Protein AF-A0A2S5MER5-F1 (afdb_monomer)

Foldseek 3Di:
DDPPPPLPQLLLLLLLLLLQLLLPLQQPQKDFDPVSVVSLVVADDPSNVNSPVNSVVNNVVSVVLNCCCVDPDVVVSVVSSVVSNVQSCCQADCPHDPHHRRMYHHPCVVDPVNPDD

Mean predicted aligned error: 7.77 Å

Structure (mmCIF, N/CA/C/O backbone):
data_AF-A0A2S5MER5-F1
#
_entry.id   AF-A0A2S5MER5-F1
#
loop_
_atom_site.group_PDB
_atom_site.id
_atom_site.type_symbol
_atom_site.label_atom_id
_atom_site.label_alt_id
_atom_site.label_comp_id
_atom_site.label_asym_id
_atom_site.label_entity_id
_atom_site.label_seq_id
_atom_site.pdbx_PDB_ins_code
_atom_site.Cartn_x
_atom_site.Cartn_y
_atom_site.Cartn_z
_atom_site.occupancy
_atom_site.B_iso_or_equiv
_atom_site.auth_seq_id
_atom_site.auth_comp_id
_atom_site.auth_asym_id
_atom_site.auth_atom_id
_atom_site.pdbx_PDB_model_num
ATOM 1 N N . MET A 1 1 ? 4.728 -2.374 27.341 1.00 31.55 1 MET A N 1
ATOM 2 C CA . MET A 1 1 ? 3.898 -1.162 27.182 1.00 31.55 1 MET A CA 1
ATOM 3 C C . MET A 1 1 ? 3.522 -1.105 25.713 1.00 31.55 1 MET A C 1
ATOM 5 O O . MET A 1 1 ? 4.408 -0.936 24.890 1.00 31.55 1 MET A O 1
ATOM 9 N N . GLY A 1 2 ? 2.276 -1.454 25.382 1.00 36.50 2 GLY A N 1
ATOM 10 C CA . GLY A 1 2 ? 1.837 -1.610 23.994 1.00 36.50 2 GLY A CA 1
ATOM 11 C C . GLY A 1 2 ? 1.844 -0.266 23.279 1.00 36.50 2 GLY A C 1
ATOM 12 O O . GLY A 1 2 ? 1.291 0.703 23.795 1.00 36.50 2 GLY A O 1
ATOM 13 N N . HIS A 1 3 ? 2.489 -0.201 22.117 1.00 32.19 3 HIS A N 1
ATOM 14 C CA . HIS A 1 3 ? 2.380 0.953 21.238 1.00 32.19 3 HIS A CA 1
ATOM 15 C C . HIS A 1 3 ? 0.915 1.068 20.814 1.00 32.19 3 HIS A C 1
ATOM 17 O O . HIS A 1 3 ? 0.439 0.273 20.005 1.00 32.19 3 HIS A O 1
ATOM 23 N N . ALA A 1 4 ? 0.193 2.031 21.388 1.00 38.31 4 ALA A N 1
ATOM 24 C CA . ALA A 1 4 ? -1.039 2.516 20.796 1.00 38.31 4 ALA A CA 1
ATOM 25 C C . ALA A 1 4 ? -0.658 3.006 19.396 1.00 38.31 4 ALA A C 1
ATOM 27 O O . ALA A 1 4 ? -0.022 4.048 19.251 1.00 38.31 4 ALA A O 1
ATOM 28 N N . GLN A 1 5 ? -0.943 2.202 18.371 1.00 51.41 5 GLN A N 1
ATOM 29 C CA . GLN A 1 5 ? -0.926 2.686 17.001 1.00 51.41 5 GLN A CA 1
ATOM 30 C C . GLN A 1 5 ? -1.984 3.781 16.973 1.00 51.41 5 GLN A C 1
ATOM 32 O O . GLN A 1 5 ? -3.175 3.482 17.026 1.00 51.41 5 GLN A O 1
ATOM 37 N N . SER A 1 6 ? -1.547 5.040 17.011 1.00 56.19 6 SER A N 1
ATOM 38 C CA . SER A 1 6 ? -2.426 6.187 16.839 1.00 56.19 6 SER A CA 1
ATOM 39 C C . SER A 1 6 ? -3.258 5.921 15.593 1.00 56.19 6 SER A C 1
ATOM 41 O O . SER A 1 6 ? -2.699 5.753 14.507 1.00 56.19 6 SER A O 1
ATOM 43 N N . LEU A 1 7 ? -4.572 5.783 15.770 1.00 72.69 7 LEU A N 1
ATOM 44 C CA . LEU A 1 7 ? -5.489 5.565 14.663 1.00 72.69 7 LEU A CA 1
ATOM 45 C C . LEU A 1 7 ? -5.278 6.728 13.689 1.00 72.69 7 LEU A C 1
ATOM 47 O O . LEU A 1 7 ? -5.449 7.889 14.069 1.00 72.69 7 LEU A O 1
ATOM 51 N N . LEU A 1 8 ? -4.834 6.428 12.469 1.00 83.88 8 LEU A N 1
ATOM 52 C CA . LEU A 1 8 ? -4.694 7.452 11.443 1.00 83.88 8 LEU A CA 1
ATOM 53 C C . LEU A 1 8 ? -6.062 8.124 11.214 1.00 83.88 8 LEU A C 1
ATOM 55 O O . LEU A 1 8 ? -7.107 7.490 11.370 1.00 83.88 8 LEU A O 1
ATOM 59 N N . PRO A 1 9 ? -6.107 9.399 10.807 1.00 92.25 9 PRO A N 1
ATOM 60 C CA . PRO A 1 9 ? -7.337 9.962 10.271 1.00 92.25 9 PRO A CA 1
ATOM 61 C C . PRO A 1 9 ? -7.856 9.088 9.119 1.00 92.25 9 PRO A C 1
ATOM 63 O O . PRO A 1 9 ? -7.064 8.640 8.289 1.00 92.25 9 PRO A O 1
ATOM 66 N N . ALA A 1 10 ? -9.175 8.882 9.023 1.00 92.69 10 ALA A N 1
ATOM 67 C CA . ALA A 1 10 ? -9.787 7.980 8.035 1.00 92.69 10 ALA A CA 1
ATOM 68 C C . ALA A 1 10 ? -9.308 8.231 6.597 1.00 92.69 10 ALA A C 1
ATOM 70 O O . ALA A 1 10 ? -9.047 7.295 5.845 1.00 92.69 10 ALA A O 1
ATOM 71 N N . LYS A 1 11 ? -9.117 9.505 6.239 1.00 94.44 11 LYS A N 1
ATOM 72 C CA . LYS A 1 11 ? -8.549 9.915 4.953 1.00 94.44 11 LYS A CA 1
ATOM 73 C C . LYS A 1 11 ? -7.123 9.396 4.758 1.00 94.44 11 LYS A C 1
ATOM 75 O O . LYS A 1 11 ? -6.818 8.812 3.726 1.00 94.44 11 LYS A O 1
ATOM 80 N N . GLU A 1 12 ? -6.245 9.592 5.738 1.00 94.94 12 GLU A N 1
ATOM 81 C CA . GLU A 1 12 ? -4.855 9.142 5.641 1.00 94.94 12 GLU A CA 1
ATOM 82 C C . GLU A 1 12 ? -4.767 7.613 5.624 1.00 94.94 12 GLU A C 1
ATOM 84 O O . GLU A 1 12 ? -4.068 7.052 4.785 1.00 94.94 12 GLU A O 1
ATOM 89 N N . ALA A 1 13 ? -5.541 6.928 6.466 1.00 94.25 13 ALA A N 1
ATOM 90 C CA . ALA A 1 13 ? -5.643 5.473 6.441 1.00 94.25 13 ALA A CA 1
ATOM 91 C C . ALA A 1 13 ? -6.126 4.942 5.087 1.00 94.25 13 ALA A C 1
ATOM 93 O O . ALA A 1 13 ? -5.533 4.007 4.547 1.00 94.25 13 ALA A O 1
ATOM 94 N N . GLY A 1 14 ? -7.155 5.577 4.519 1.00 95.25 14 GLY A N 1
ATOM 95 C CA . GLY A 1 14 ? -7.646 5.280 3.179 1.00 95.25 14 GLY A CA 1
ATOM 96 C C . GLY A 1 14 ? -6.545 5.448 2.136 1.00 95.25 14 GLY A C 1
ATOM 97 O O . GLY A 1 14 ? -6.322 4.548 1.333 1.00 95.25 14 GLY A O 1
ATOM 98 N N . ALA A 1 15 ? -5.777 6.539 2.199 1.00 96.69 15 ALA A N 1
ATOM 99 C CA . ALA A 1 15 ? -4.655 6.765 1.293 1.00 96.69 15 AL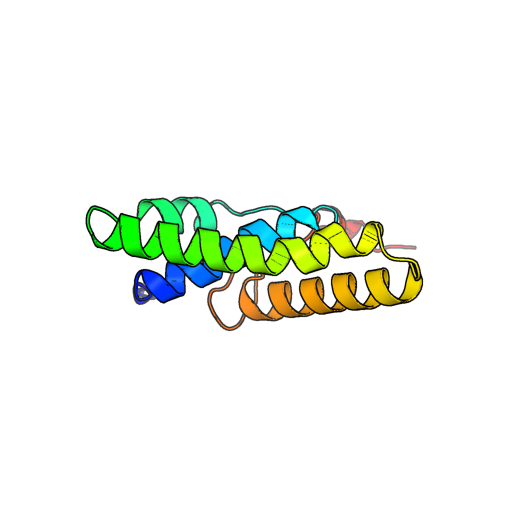A A CA 1
ATOM 100 C C . ALA A 1 15 ? -3.579 5.666 1.387 1.00 96.69 15 ALA A C 1
ATOM 102 O O . ALA A 1 15 ? -3.137 5.162 0.354 1.00 96.69 15 ALA A O 1
ATOM 103 N N . ARG A 1 16 ? -3.191 5.245 2.602 1.00 96.19 16 ARG A N 1
ATOM 104 C CA . ARG A 1 16 ? -2.203 4.164 2.802 1.00 96.19 16 ARG A CA 1
ATOM 105 C C . ARG A 1 16 ? -2.720 2.810 2.328 1.00 96.19 16 ARG A C 1
ATOM 107 O O . ARG A 1 16 ? -1.977 2.056 1.703 1.00 96.19 16 ARG A O 1
ATOM 114 N N . TYR A 1 17 ? -3.998 2.520 2.559 1.00 96.19 17 TYR A N 1
ATOM 115 C CA . TYR A 1 17 ? -4.634 1.307 2.049 1.00 96.19 17 TYR A CA 1
ATOM 116 C C . TYR A 1 17 ? -4.728 1.310 0.514 1.00 96.19 17 TYR A C 1
ATOM 118 O O . TYR A 1 17 ? -4.350 0.336 -0.131 1.00 96.19 17 TYR A O 1
ATOM 126 N N . GLY A 1 18 ? -5.142 2.427 -0.093 1.00 95.75 18 GLY A N 1
ATOM 127 C CA . GLY A 1 18 ? -5.179 2.596 -1.549 1.00 95.75 18 GLY A CA 1
ATOM 128 C C . GLY A 1 18 ? -3.798 2.490 -2.204 1.00 95.75 18 GLY A C 1
ATOM 129 O O . GLY A 1 18 ? -3.666 1.898 -3.274 1.00 95.75 18 GLY A O 1
ATOM 130 N N . GLN A 1 19 ? -2.754 3.000 -1.545 1.00 96.25 19 GLN A N 1
ATOM 131 C CA . GLN A 1 19 ? -1.360 2.821 -1.957 1.00 96.25 19 GLN A CA 1
ATOM 132 C C . GLN A 1 19 ? -0.950 1.344 -1.929 1.00 96.25 19 GLN A C 1
ATOM 134 O O . GLN A 1 19 ? -0.333 0.872 -2.881 1.00 96.25 19 GLN A O 1
ATOM 139 N N . ALA A 1 20 ? -1.323 0.605 -0.880 1.00 96.25 20 ALA A N 1
ATOM 140 C CA . ALA A 1 20 ? -1.045 -0.825 -0.775 1.00 96.25 20 ALA A CA 1
ATOM 141 C C . ALA A 1 20 ? -1.753 -1.626 -1.885 1.00 96.25 20 ALA A C 1
ATOM 143 O O . ALA A 1 20 ? -1.121 -2.457 -2.535 1.00 96.25 20 ALA A O 1
ATOM 144 N N . LEU A 1 21 ? -3.025 -1.314 -2.172 1.00 95.88 21 LEU A N 1
ATOM 145 C CA . LEU A 1 21 ? -3.771 -1.893 -3.297 1.00 95.88 21 LEU A CA 1
ATOM 146 C C . LEU A 1 21 ? -3.120 -1.586 -4.653 1.00 95.88 21 LEU A C 1
ATOM 148 O O . LEU A 1 21 ? -3.057 -2.447 -5.522 1.00 95.88 21 LEU A O 1
ATOM 152 N N . GLY A 1 22 ? -2.628 -0.363 -4.851 1.00 94.56 22 GLY A N 1
ATOM 153 C CA . GLY A 1 22 ? -1.928 0.004 -6.081 1.00 94.56 22 GLY A CA 1
ATOM 154 C C . GLY A 1 22 ? -0.600 -0.737 -6.232 1.00 94.56 22 GLY A C 1
ATOM 155 O O . GLY A 1 22 ? -0.265 -1.197 -7.323 1.00 94.56 22 GLY A O 1
ATOM 156 N N . ALA A 1 23 ? 0.139 -0.889 -5.133 1.00 94.44 23 ALA A N 1
ATOM 157 C CA . ALA A 1 23 ? 1.431 -1.557 -5.123 1.00 94.44 23 ALA A CA 1
ATOM 158 C C . ALA A 1 23 ? 1.322 -3.040 -5.498 1.00 94.44 23 ALA A C 1
ATOM 160 O O . ALA A 1 23 ? 2.098 -3.492 -6.336 1.00 94.44 23 ALA A O 1
ATOM 161 N N . ILE A 1 24 ? 0.333 -3.780 -4.981 1.00 94.31 24 ILE A N 1
ATOM 162 C CA . ILE A 1 24 ? 0.173 -5.209 -5.321 1.00 94.31 24 ILE A CA 1
ATOM 163 C C . ILE A 1 24 ? -0.115 -5.460 -6.809 1.00 94.31 24 ILE A C 1
ATOM 165 O O . ILE A 1 24 ? 0.152 -6.547 -7.313 1.00 94.31 24 ILE A O 1
ATOM 169 N N . GLU A 1 25 ? -0.612 -4.456 -7.536 1.00 91.50 25 GLU A N 1
ATOM 170 C CA . GLU A 1 25 ? -0.895 -4.565 -8.970 1.00 91.50 25 GLU A CA 1
ATOM 171 C C . GLU A 1 25 ? 0.354 -4.422 -9.852 1.00 91.50 25 GLU A C 1
ATOM 173 O O . GLU A 1 25 ? 0.334 -4.856 -11.004 1.00 91.50 25 GLU A O 1
ATOM 178 N N . ILE A 1 26 ? 1.427 -3.795 -9.352 1.00 88.81 26 ILE A N 1
ATOM 179 C CA . ILE A 1 26 ? 2.630 -3.505 -10.156 1.00 88.81 26 ILE A CA 1
ATOM 180 C C . ILE A 1 26 ? 3.925 -4.065 -9.557 1.00 88.81 26 ILE A C 1
ATOM 182 O O . ILE A 1 26 ? 4.883 -4.310 -10.289 1.00 88.81 26 ILE A O 1
ATOM 186 N N . CYS A 1 27 ? 3.963 -4.287 -8.244 1.00 91.19 27 CYS A N 1
ATOM 187 C CA . CYS A 1 27 ? 5.114 -4.813 -7.526 1.00 91.19 27 CYS A CA 1
ATOM 188 C C . CYS A 1 27 ? 5.007 -6.334 -7.482 1.00 91.19 27 CYS A C 1
ATOM 190 O O . CYS A 1 27 ? 4.319 -6.904 -6.631 1.00 91.19 27 CYS A O 1
ATOM 192 N N . ILE A 1 28 ? 5.664 -6.982 -8.446 1.00 88.44 28 ILE A N 1
ATOM 193 C CA . ILE A 1 28 ? 5.557 -8.422 -8.697 1.00 88.44 28 ILE A CA 1
ATOM 194 C C . ILE A 1 28 ? 5.780 -9.220 -7.406 1.00 88.44 28 ILE A C 1
ATOM 196 O O . ILE A 1 28 ? 6.806 -9.100 -6.742 1.00 88.44 28 ILE A O 1
ATOM 200 N N . GLY A 1 29 ? 4.793 -10.052 -7.068 1.00 88.50 29 GLY A N 1
ATOM 201 C CA . GLY A 1 29 ? 4.833 -10.974 -5.934 1.00 88.50 29 GLY A CA 1
ATOM 202 C C . GLY A 1 29 ? 4.620 -10.341 -4.554 1.00 88.50 29 GLY A C 1
ATOM 203 O O . GLY A 1 29 ? 4.579 -11.078 -3.569 1.00 88.50 29 GLY A O 1
ATOM 204 N N . SER A 1 30 ? 4.431 -9.021 -4.470 1.00 92.56 30 SER A N 1
ATOM 205 C CA . SER A 1 30 ? 4.004 -8.364 -3.232 1.00 92.56 30 SER A CA 1
ATOM 206 C C . SER A 1 30 ? 2.551 -8.697 -2.878 1.00 92.56 30 SER A C 1
ATOM 208 O O . SER A 1 30 ? 1.744 -9.037 -3.748 1.00 92.56 30 SER A O 1
ATOM 210 N N . LYS A 1 3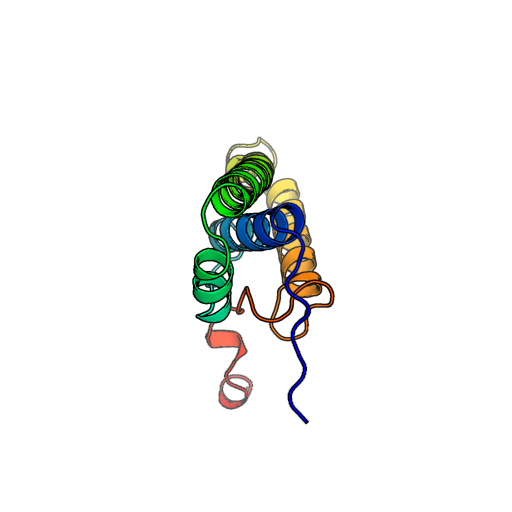1 ? 2.217 -8.636 -1.586 1.00 94.62 31 LYS A N 1
ATOM 211 C CA . LYS A 1 31 ? 0.874 -8.945 -1.072 1.00 94.62 31 LYS A CA 1
ATOM 212 C C . LYS A 1 31 ? 0.476 -7.977 0.036 1.00 94.62 31 LYS A C 1
ATOM 214 O O . LYS A 1 31 ? 1.334 -7.404 0.708 1.00 94.62 31 LYS A O 1
ATOM 219 N N . LEU A 1 32 ? -0.832 -7.828 0.234 1.00 95.00 32 LEU A N 1
ATOM 220 C CA . LEU A 1 32 ? -1.367 -7.210 1.443 1.00 95.00 32 LEU A CA 1
ATOM 221 C C . LEU A 1 32 ? -1.145 -8.133 2.640 1.00 95.00 32 LEU A C 1
ATOM 223 O O . LEU A 1 32 ? -1.249 -9.355 2.526 1.00 95.00 32 LEU A O 1
ATOM 227 N N . THR A 1 33 ? -0.869 -7.540 3.794 1.00 95.06 33 THR A N 1
ATOM 228 C CA . THR A 1 33 ? -0.777 -8.264 5.066 1.00 95.06 33 THR A CA 1
ATOM 229 C C . THR A 1 33 ? -2.132 -8.300 5.780 1.00 95.06 33 THR A C 1
ATOM 231 O O . THR A 1 33 ? -3.048 -7.543 5.453 1.00 95.06 33 THR A O 1
ATOM 234 N N . ALA A 1 34 ? -2.237 -9.099 6.847 1.00 93.50 34 ALA A N 1
ATOM 235 C CA . ALA A 1 34 ? -3.392 -9.059 7.750 1.00 93.50 34 ALA A CA 1
ATOM 236 C C . ALA A 1 34 ? -3.648 -7.650 8.324 1.00 93.50 34 ALA A C 1
ATOM 238 O O . ALA A 1 34 ? -4.796 -7.237 8.467 1.00 93.50 34 ALA A O 1
ATOM 239 N N . LYS A 1 35 ? -2.585 -6.867 8.554 1.00 92.12 35 LYS A N 1
ATOM 240 C CA . LYS A 1 35 ? -2.683 -5.491 9.054 1.00 92.12 35 LYS A CA 1
ATOM 241 C C . LYS A 1 35 ? -3.423 -4.564 8.082 1.00 92.12 35 LYS A C 1
ATOM 243 O O . LYS A 1 35 ? -4.088 -3.630 8.521 1.00 92.12 35 LYS A O 1
ATOM 248 N N . ALA A 1 36 ? -3.332 -4.802 6.773 1.00 92.50 36 ALA A N 1
ATOM 249 C CA . ALA A 1 36 ? -4.087 -4.025 5.789 1.00 92.50 36 ALA A CA 1
ATOM 250 C C . ALA A 1 36 ? -5.595 -4.306 5.859 1.00 92.50 36 ALA A C 1
ATOM 252 O O . ALA A 1 36 ? -6.396 -3.375 5.766 1.00 92.50 36 ALA A O 1
ATOM 253 N N . GLU A 1 37 ? -5.983 -5.559 6.089 1.00 89.38 37 GLU A N 1
ATOM 254 C CA . GLU A 1 37 ? -7.389 -5.942 6.272 1.00 89.38 37 GLU A CA 1
ATOM 255 C C . GLU A 1 37 ? -7.958 -5.422 7.601 1.00 89.38 37 GLU A C 1
ATOM 257 O O . GLU A 1 37 ? -9.083 -4.913 7.659 1.00 89.38 37 GLU A O 1
ATOM 262 N N . GLU A 1 38 ? -7.154 -5.463 8.665 1.00 90.94 38 GLU A N 1
ATOM 263 C CA . GLU A 1 38 ? -7.492 -4.858 9.957 1.00 90.94 38 GLU A CA 1
ATOM 264 C C . GLU A 1 38 ? -7.668 -3.338 9.838 1.00 90.94 38 GLU A C 1
ATOM 266 O O . GLU A 1 38 ? -8.642 -2.787 10.359 1.00 90.94 38 GLU A O 1
ATOM 271 N N . LEU A 1 39 ? -6.784 -2.655 9.096 1.00 90.19 39 LEU A N 1
ATOM 272 C CA . LEU A 1 39 ? -6.867 -1.209 8.875 1.00 90.19 39 LEU A CA 1
ATOM 273 C C . LEU A 1 39 ? -8.200 -0.819 8.228 1.00 90.19 39 LEU A C 1
ATOM 275 O O . LEU A 1 39 ? -8.846 0.122 8.683 1.00 90.19 39 LEU A O 1
ATOM 279 N N . LYS A 1 40 ? -8.635 -1.553 7.201 1.00 89.06 40 LYS A N 1
ATOM 280 C CA . LYS A 1 40 ? -9.935 -1.331 6.554 1.00 89.06 40 LYS A CA 1
ATOM 281 C C . LYS A 1 40 ? -11.100 -1.560 7.518 1.00 89.06 40 LYS A C 1
ATOM 283 O O . LYS A 1 40 ? -12.045 -0.778 7.528 1.00 89.06 40 LYS A O 1
ATOM 288 N N . SER A 1 41 ? -11.017 -2.602 8.342 1.00 89.31 41 SER A N 1
ATOM 289 C CA . SER A 1 41 ? -12.072 -2.977 9.295 1.00 89.31 41 SER A CA 1
ATOM 290 C C . SER A 1 41 ? -12.183 -2.025 10.495 1.00 89.31 41 SER A C 1
ATOM 292 O O . SER A 1 41 ? -13.157 -2.079 11.238 1.00 89.31 41 SER A O 1
ATOM 294 N N . THR A 1 42 ? -11.197 -1.143 10.682 1.00 89.44 42 THR A N 1
ATOM 295 C CA . THR A 1 42 ? -11.125 -0.195 11.803 1.00 89.44 42 THR A CA 1
ATOM 296 C C . THR A 1 42 ? -12.029 1.038 11.621 1.00 89.44 42 THR A C 1
ATOM 298 O O . THR A 1 42 ? -12.370 1.692 12.606 1.00 89.44 42 THR A O 1
ATOM 301 N N . TYR A 1 43 ? -12.445 1.374 10.393 1.00 87.81 43 TYR A N 1
ATOM 302 C CA . TYR A 1 43 ? -13.270 2.560 10.117 1.00 87.81 43 TYR A CA 1
ATOM 303 C C . TYR A 1 43 ? -14.721 2.167 9.808 1.00 87.81 43 TYR A C 1
ATOM 305 O O . TYR A 1 43 ? -14.969 1.406 8.876 1.00 87.81 43 TYR A O 1
ATOM 313 N N . SER A 1 44 ? -15.680 2.720 10.562 1.00 84.94 44 SER A N 1
ATOM 314 C CA . SER A 1 44 ? -17.129 2.541 10.368 1.00 84.94 44 SER A CA 1
ATOM 315 C C . SER A 1 44 ? -17.827 3.851 9.973 1.00 84.94 44 SER A C 1
ATOM 317 O O . SER A 1 44 ? -17.247 4.937 10.067 1.00 84.94 44 SER A O 1
ATOM 319 N N . ASP A 1 45 ? -19.076 3.753 9.513 1.00 85.31 45 ASP A N 1
ATOM 320 C CA . ASP A 1 45 ? -19.986 4.889 9.297 1.00 85.31 45 ASP A CA 1
ATOM 321 C C . ASP A 1 45 ? -19.388 5.997 8.399 1.00 85.31 45 ASP A C 1
ATOM 323 O O . ASP A 1 45 ? -18.833 5.714 7.336 1.00 85.31 45 ASP A O 1
ATOM 327 N N . SER A 1 46 ? -19.457 7.270 8.804 1.00 76.19 46 SER A N 1
ATOM 328 C CA . SER A 1 46 ? -18.909 8.401 8.035 1.00 76.19 46 SER A CA 1
ATOM 329 C C . SER A 1 46 ? -17.392 8.311 7.813 1.00 76.19 46 SER A C 1
ATOM 331 O O . SER A 1 46 ? -16.854 8.819 6.823 1.00 76.19 46 SER A O 1
ATOM 333 N N . ASN A 1 47 ? -16.680 7.644 8.723 1.00 88.31 47 ASN A N 1
ATOM 334 C CA . ASN A 1 47 ? -15.252 7.399 8.569 1.00 88.31 47 ASN A CA 1
ATOM 335 C C . ASN A 1 47 ? -14.986 6.298 7.534 1.00 88.31 47 ASN A C 1
ATOM 337 O O . ASN A 1 47 ? -13.999 6.396 6.809 1.00 88.31 47 ASN A O 1
ATOM 341 N N . ALA A 1 48 ? -15.870 5.301 7.405 1.00 90.31 48 ALA A N 1
ATOM 342 C CA . ALA A 1 48 ? -15.766 4.271 6.370 1.00 90.31 48 ALA A CA 1
ATOM 343 C C . ALA A 1 48 ? -15.924 4.859 4.961 1.00 90.31 48 ALA A C 1
ATOM 345 O O . ALA A 1 48 ? -15.181 4.483 4.052 1.00 90.31 48 ALA A O 1
ATOM 346 N N . GLU A 1 49 ? -16.843 5.811 4.776 1.00 93.75 49 GLU A N 1
ATOM 347 C CA . GLU A 1 49 ? -17.012 6.507 3.495 1.00 93.75 49 GLU A CA 1
ATOM 348 C C . GLU A 1 49 ? -15.766 7.328 3.138 1.00 93.75 49 GLU A C 1
ATOM 350 O O . GLU A 1 49 ? -15.247 7.224 2.024 1.00 93.75 49 GLU A O 1
ATOM 355 N N . THR A 1 50 ? -15.231 8.086 4.102 1.00 94.62 50 THR A N 1
ATOM 356 C CA . THR A 1 50 ? -14.006 8.882 3.913 1.00 94.62 50 THR A CA 1
ATOM 357 C C . THR A 1 50 ? -12.805 7.991 3.591 1.00 94.62 50 THR A C 1
ATOM 359 O O . THR A 1 50 ? -12.053 8.276 2.656 1.00 94.62 50 THR A O 1
ATOM 362 N N . PHE A 1 51 ? -12.645 6.891 4.332 1.00 95.50 51 PHE A N 1
ATOM 363 C CA . PHE A 1 51 ? -11.614 5.885 4.093 1.00 95.50 51 PHE A CA 1
ATOM 364 C C . PHE A 1 51 ? -11.725 5.307 2.681 1.00 95.50 51 PHE A C 1
ATOM 366 O O . PHE A 1 51 ? -10.759 5.326 1.921 1.00 95.50 51 PHE A O 1
ATOM 373 N N . THR A 1 52 ? -12.916 4.829 2.313 1.00 95.31 52 THR A N 1
ATOM 374 C CA . THR A 1 52 ? -13.161 4.162 1.028 1.00 95.31 52 THR A CA 1
ATOM 375 C C . THR A 1 52 ? -12.953 5.120 -0.138 1.00 95.31 52 THR A C 1
ATOM 377 O O . THR A 1 52 ? -12.342 4.749 -1.139 1.00 95.31 52 THR A O 1
ATOM 380 N N . THR A 1 53 ? -13.402 6.367 0.005 1.00 97.00 53 THR A N 1
ATOM 381 C CA . THR A 1 53 ? -13.237 7.409 -1.012 1.00 97.00 53 THR A CA 1
ATOM 382 C C . THR A 1 53 ? -11.766 7.729 -1.247 1.00 97.00 53 THR A C 1
ATOM 384 O O . THR A 1 53 ? -11.317 7.737 -2.395 1.00 97.00 53 THR A O 1
ATOM 387 N N . GLU A 1 54 ? -10.984 7.957 -0.186 1.00 97.06 54 GLU A N 1
ATOM 388 C CA . GLU A 1 54 ? -9.561 8.262 -0.362 1.00 97.06 54 GLU A CA 1
ATOM 389 C C . GLU A 1 54 ? -8.781 7.031 -0.852 1.00 97.06 54 GLU A C 1
ATOM 391 O O . GLU A 1 54 ? -7.923 7.170 -1.724 1.00 97.06 54 GLU A O 1
ATOM 396 N N . ALA A 1 55 ? -9.125 5.824 -0.389 1.00 96.75 55 ALA A N 1
ATOM 397 C CA . ALA A 1 55 ? -8.534 4.584 -0.889 1.00 96.75 55 ALA A CA 1
ATOM 398 C C . ALA A 1 55 ? -8.772 4.401 -2.391 1.00 96.75 55 ALA A C 1
ATOM 400 O O . ALA A 1 55 ? -7.824 4.143 -3.133 1.00 96.75 55 ALA A O 1
ATOM 401 N N . ALA A 1 56 ? -10.010 4.591 -2.856 1.00 96.31 56 ALA A N 1
ATOM 402 C CA . ALA A 1 56 ? -10.354 4.497 -4.270 1.00 96.31 56 ALA A CA 1
ATOM 403 C C . ALA A 1 56 ? -9.617 5.553 -5.103 1.00 96.31 56 ALA A C 1
ATOM 405 O O . ALA A 1 56 ? -9.069 5.237 -6.156 1.00 96.31 56 ALA A O 1
ATOM 406 N N . LYS A 1 57 ? -9.552 6.796 -4.617 1.00 96.44 57 LYS A N 1
ATOM 407 C CA . LYS A 1 57 ? -8.842 7.892 -5.284 1.00 96.44 57 LYS A CA 1
ATOM 408 C C . LYS A 1 57 ? -7.347 7.605 -5.433 1.00 96.44 57 LYS A C 1
ATOM 410 O O . LYS A 1 57 ? -6.802 7.777 -6.523 1.00 96.44 57 LYS A O 1
ATOM 415 N N . VAL A 1 58 ? -6.678 7.160 -4.366 1.00 95.69 58 VAL A N 1
ATOM 416 C CA . VAL A 1 58 ? -5.252 6.809 -4.435 1.00 95.69 58 VAL A CA 1
ATOM 417 C C . VAL A 1 58 ? -5.054 5.598 -5.337 1.00 95.69 58 VAL A C 1
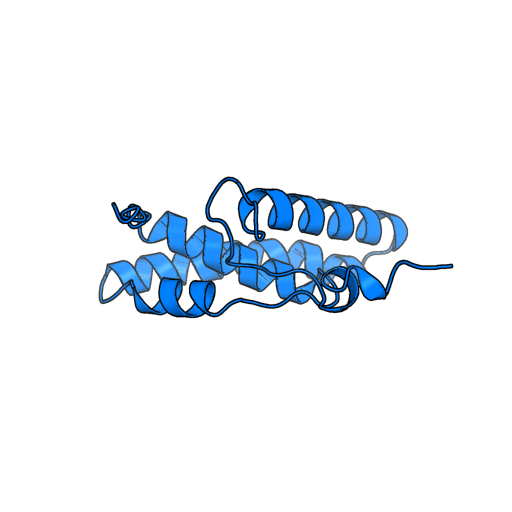ATOM 419 O O . VAL A 1 58 ? -4.225 5.661 -6.236 1.00 95.69 58 VAL A O 1
ATOM 422 N N . PHE A 1 59 ? -5.856 4.543 -5.194 1.00 95.00 59 PHE A N 1
ATOM 423 C CA . PHE A 1 59 ? -5.781 3.374 -6.073 1.00 95.00 59 PHE A CA 1
ATOM 424 C C . PHE A 1 59 ? -5.951 3.740 -7.560 1.00 95.00 59 PHE A C 1
ATOM 426 O O . PHE A 1 59 ? -5.204 3.268 -8.415 1.00 95.00 59 PHE A O 1
ATOM 433 N N . GLN A 1 60 ? -6.871 4.651 -7.887 1.00 92.31 60 GLN A N 1
ATOM 434 C CA . GLN A 1 60 ? -7.035 5.157 -9.252 1.00 92.31 60 GLN A CA 1
ATOM 435 C C . GLN A 1 60 ? -5.811 5.936 -9.750 1.00 9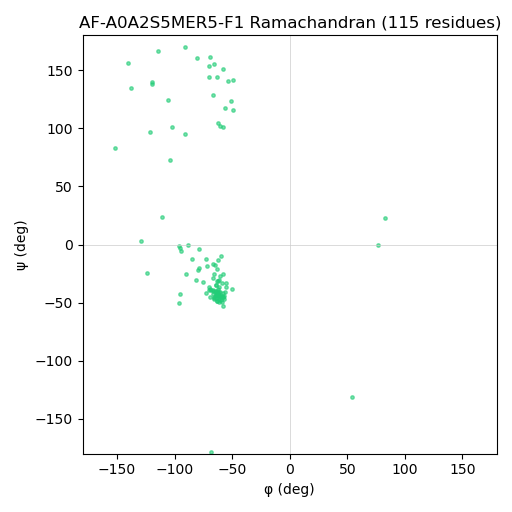2.31 60 GLN A C 1
ATOM 437 O O . GLN A 1 60 ? -5.460 5.812 -10.922 1.00 92.31 60 GLN A O 1
ATOM 442 N N . ALA A 1 61 ? -5.111 6.685 -8.893 1.00 90.06 61 ALA A N 1
ATOM 443 C CA . ALA A 1 61 ? -3.861 7.344 -9.279 1.00 90.06 61 ALA A CA 1
ATOM 444 C C . ALA A 1 61 ? -2.773 6.327 -9.684 1.00 90.06 61 ALA A C 1
ATOM 446 O O . ALA A 1 61 ? -1.988 6.582 -10.599 1.00 90.06 61 ALA A O 1
ATOM 447 N N . TRP A 1 62 ? -2.782 5.132 -9.084 1.00 89.25 62 TRP A N 1
ATOM 448 C CA . TRP A 1 62 ? -1.907 4.024 -9.478 1.00 89.25 62 TRP A CA 1
ATOM 449 C C . TRP A 1 62 ? -2.299 3.382 -10.816 1.00 89.25 62 TRP A C 1
ATOM 451 O O . TRP A 1 62 ? -1.456 2.759 -11.464 1.00 89.25 62 TRP A O 1
ATOM 461 N N . ALA A 1 63 ? -3.527 3.584 -11.308 1.00 82.62 63 ALA A N 1
ATOM 462 C CA . ALA A 1 63 ? -3.939 3.086 -12.621 1.00 82.62 63 ALA A CA 1
ATOM 463 C C . ALA A 1 63 ? -3.100 3.684 -13.764 1.00 82.62 63 ALA A C 1
ATOM 465 O O . ALA A 1 63 ? -2.865 3.009 -14.767 1.00 82.62 63 ALA A O 1
ATOM 466 N N . ALA A 1 64 ? -2.604 4.919 -13.619 1.00 75.50 64 ALA A N 1
ATOM 467 C CA . ALA A 1 64 ? -1.677 5.516 -14.582 1.00 75.50 64 ALA A CA 1
ATOM 468 C C . ALA A 1 64 ? -0.355 4.731 -14.659 1.00 75.50 64 ALA A C 1
ATOM 470 O O . ALA A 1 64 ? 0.149 4.474 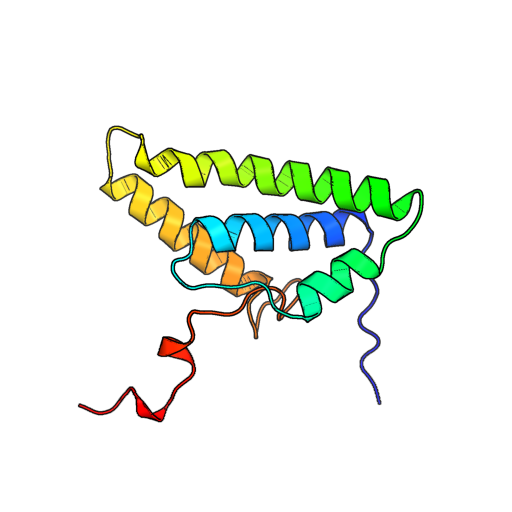-15.751 1.00 75.50 64 ALA A O 1
ATOM 471 N N . VAL A 1 65 ? 0.158 4.278 -13.511 1.00 78.31 65 VAL A N 1
ATOM 472 C CA . VAL A 1 65 ? 1.375 3.456 -13.427 1.00 78.31 65 VAL A CA 1
ATOM 473 C C . VAL A 1 65 ? 1.123 2.061 -14.003 1.00 78.31 65 VAL A C 1
ATOM 475 O O . VAL A 1 65 ? 1.889 1.597 -14.844 1.00 78.31 65 VAL A O 1
ATOM 478 N N . LYS A 1 66 ? -0.004 1.429 -13.650 1.00 75.31 66 LYS A N 1
ATOM 479 C CA . LYS A 1 66 ? -0.416 0.117 -14.184 1.00 75.31 66 LYS A CA 1
ATOM 480 C C . LYS A 1 66 ? -0.551 0.119 -15.709 1.00 75.31 66 LYS A C 1
ATOM 482 O O . LYS A 1 66 ? -0.135 -0.821 -16.384 1.00 75.31 66 LYS A O 1
ATOM 487 N N . ASN A 1 67 ? -1.129 1.182 -16.266 1.00 79.00 67 ASN A N 1
ATOM 488 C CA . ASN A 1 67 ? -1.317 1.317 -17.708 1.00 79.00 67 ASN A CA 1
ATOM 489 C C . ASN A 1 67 ? -0.043 1.737 -18.453 1.00 79.00 67 ASN A C 1
ATOM 491 O O . ASN A 1 67 ? -0.063 1.751 -19.684 1.00 79.00 67 ASN A O 1
ATOM 495 N N . CYS A 1 68 ? 1.066 2.016 -17.755 1.00 74.75 68 CYS A N 1
ATOM 496 C CA . CYS A 1 68 ? 2.331 2.346 -18.405 1.00 74.75 68 CYS A CA 1
ATOM 497 C C . CYS A 1 68 ? 2.794 1.209 -19.331 1.00 74.75 68 CYS A C 1
ATOM 499 O O . CYS A 1 68 ? 3.264 1.471 -20.428 1.00 74.75 68 CYS A O 1
ATOM 501 N N . ASN A 1 69 ? 2.511 -0.058 -19.011 1.00 63.75 69 ASN A N 1
ATOM 502 C CA . ASN A 1 69 ? 2.824 -1.191 -19.897 1.00 63.75 69 ASN A CA 1
ATOM 503 C C . ASN A 1 69 ? 2.153 -1.133 -21.291 1.00 63.75 69 ASN A C 1
ATOM 505 O O . ASN A 1 69 ? 2.488 -1.933 -22.159 1.00 63.75 69 ASN A O 1
ATOM 509 N N . ARG A 1 70 ? 1.212 -0.202 -21.525 1.00 63.34 70 ARG A N 1
ATOM 510 C CA . ARG A 1 70 ? 0.597 0.082 -22.837 1.00 63.34 70 ARG A CA 1
ATOM 511 C C . ARG A 1 70 ? 1.254 1.255 -23.585 1.00 63.34 70 ARG A C 1
ATOM 513 O O . ARG A 1 70 ? 0.805 1.604 -24.675 1.00 63.34 70 ARG A O 1
ATOM 520 N N . ALA A 1 71 ? 2.262 1.901 -23.001 1.00 59.72 71 ALA A N 1
ATOM 521 C CA . ALA A 1 71 ? 2.975 3.029 -23.588 1.00 59.72 71 ALA A CA 1
ATOM 522 C C . ALA A 1 71 ? 4.029 2.574 -24.612 1.00 59.72 71 ALA A C 1
ATOM 524 O O . ALA A 1 71 ? 4.480 1.432 -24.614 1.00 59.72 71 ALA A O 1
ATOM 525 N N . LYS A 1 72 ? 4.441 3.501 -25.487 1.00 59.28 72 LYS A N 1
ATOM 526 C CA . LYS A 1 72 ? 5.407 3.249 -26.572 1.00 59.28 72 LYS A CA 1
ATOM 527 C C . LYS A 1 72 ? 6.834 2.933 -26.098 1.00 59.28 72 LYS A C 1
ATOM 529 O O . LYS A 1 72 ? 7.609 2.430 -26.903 1.00 59.28 72 LYS A O 1
ATOM 534 N N . ASP A 1 73 ? 7.181 3.238 -24.845 1.00 71.31 73 ASP A N 1
ATOM 535 C CA . ASP A 1 73 ? 8.527 3.033 -24.293 1.00 71.31 73 ASP A CA 1
ATOM 536 C C . ASP A 1 73 ? 8.490 2.107 -23.056 1.00 71.31 73 ASP A C 1
ATOM 538 O O . ASP A 1 73 ? 8.222 2.565 -21.939 1.00 71.31 73 ASP A O 1
ATOM 542 N N . PRO A 1 74 ? 8.757 0.799 -23.230 1.00 74.38 74 PRO A N 1
ATOM 543 C CA . PRO A 1 74 ? 8.723 -0.171 -22.137 1.00 74.38 74 PRO A CA 1
ATOM 544 C C . PRO A 1 74 ? 9.815 0.063 -21.080 1.00 74.38 74 PRO A C 1
ATOM 546 O O . PRO A 1 74 ? 9.622 -0.295 -19.916 1.00 74.38 74 PRO A O 1
ATOM 549 N N . ASN A 1 75 ? 10.936 0.701 -21.437 1.00 81.88 75 ASN A N 1
ATOM 550 C CA . ASN A 1 75 ? 12.029 0.951 -20.496 1.00 81.88 75 ASN A CA 1
ATOM 551 C C . ASN A 1 75 ? 11.658 2.050 -19.496 1.00 81.88 75 ASN A C 1
ATOM 553 O O . ASN A 1 75 ? 11.905 1.906 -18.298 1.00 81.88 75 ASN A O 1
ATOM 557 N N . GLN A 1 76 ? 11.008 3.121 -19.960 1.00 82.88 76 GLN A N 1
ATOM 558 C CA . GLN A 1 76 ? 10.510 4.179 -19.072 1.00 82.88 76 GLN A CA 1
ATOM 559 C C . GLN A 1 76 ? 9.457 3.649 -18.098 1.00 82.88 76 GLN A C 1
ATOM 561 O O . GLN A 1 76 ? 9.467 3.996 -16.917 1.00 82.88 76 GLN A O 1
ATOM 566 N N . CYS A 1 77 ? 8.593 2.748 -18.560 1.00 84.00 77 CYS A N 1
ATOM 567 C CA . CYS A 1 77 ? 7.566 2.163 -17.708 1.00 84.00 77 CYS A CA 1
ATOM 568 C C . CYS A 1 77 ? 8.118 1.246 -16.634 1.00 84.00 77 CYS A C 1
ATOM 570 O O . CYS A 1 77 ? 7.683 1.340 -15.486 1.00 84.00 77 CYS A O 1
ATOM 572 N N . LYS A 1 78 ? 9.138 0.449 -16.964 1.00 84.50 78 LYS A N 1
ATOM 573 C CA . LYS A 1 78 ? 9.868 -0.314 -15.956 1.00 84.50 78 LYS A CA 1
ATOM 574 C C . LYS A 1 78 ? 10.456 0.600 -14.875 1.00 84.50 78 LYS A C 1
ATOM 576 O O . LYS A 1 78 ? 10.265 0.330 -13.696 1.00 84.50 78 LYS A O 1
ATOM 581 N N . ILE A 1 79 ? 11.102 1.705 -15.257 1.00 88.25 79 ILE A N 1
ATOM 582 C CA . ILE A 1 79 ? 11.695 2.653 -14.295 1.00 88.25 79 ILE A CA 1
ATOM 583 C C . ILE A 1 79 ? 10.627 3.267 -13.381 1.00 88.25 79 ILE A C 1
ATOM 585 O O . ILE A 1 79 ? 10.851 3.392 -12.178 1.00 88.25 79 ILE A O 1
ATOM 589 N N . ILE A 1 80 ? 9.481 3.671 -13.937 1.00 88.50 80 ILE A N 1
ATOM 590 C CA . ILE A 1 80 ? 8.376 4.245 -13.158 1.00 88.50 80 ILE A CA 1
ATOM 591 C C . ILE A 1 80 ? 7.830 3.204 -12.177 1.00 88.50 80 ILE A C 1
ATOM 593 O O . ILE A 1 80 ? 7.726 3.504 -10.992 1.00 88.50 80 ILE A O 1
ATOM 597 N N . MET A 1 81 ? 7.557 1.981 -12.639 1.00 89.06 81 MET A N 1
ATOM 598 C CA . MET A 1 81 ? 7.085 0.896 -11.777 1.00 89.06 81 MET A CA 1
ATOM 599 C C . MET A 1 81 ? 8.076 0.575 -10.655 1.00 89.06 81 MET A C 1
ATOM 601 O O . MET A 1 81 ? 7.674 0.545 -9.494 1.00 89.06 81 MET A O 1
ATOM 605 N N . ASP A 1 82 ? 9.361 0.399 -10.976 1.00 90.06 82 ASP A N 1
ATOM 606 C CA . ASP A 1 82 ? 10.400 0.075 -9.992 1.00 90.06 82 ASP A CA 1
ATOM 607 C C . ASP A 1 82 ? 10.488 1.183 -8.923 1.00 90.06 82 ASP A C 1
ATOM 609 O O . ASP A 1 82 ? 10.454 0.899 -7.725 1.00 90.06 82 ASP A O 1
ATOM 613 N N . LYS A 1 83 ? 10.487 2.462 -9.334 1.00 91.88 83 LYS A N 1
ATOM 614 C CA . LYS A 1 83 ? 10.479 3.609 -8.407 1.00 91.88 83 LYS A CA 1
ATOM 615 C C . LYS A 1 83 ? 9.216 3.666 -7.549 1.00 91.88 83 LYS A C 1
ATOM 617 O O . LYS A 1 83 ? 9.313 3.932 -6.351 1.00 91.88 83 LYS A O 1
ATOM 622 N N . SER A 1 84 ? 8.045 3.424 -8.138 1.00 92.88 84 SER A N 1
ATOM 623 C CA . SER A 1 84 ? 6.775 3.374 -7.409 1.00 92.88 84 SER A CA 1
ATOM 624 C C . SER A 1 84 ? 6.777 2.259 -6.363 1.00 92.88 84 SER A C 1
ATOM 626 O O . SER A 1 84 ? 6.345 2.487 -5.234 1.00 92.88 84 SER A O 1
ATOM 628 N N . CYS A 1 85 ? 7.328 1.090 -6.692 1.00 93.12 85 CYS A N 1
ATOM 629 C CA . CYS A 1 85 ? 7.483 -0.010 -5.748 1.00 93.12 85 CYS A CA 1
ATOM 630 C C . CYS A 1 85 ? 8.450 0.326 -4.616 1.00 93.12 85 CYS A C 1
ATOM 632 O O . CYS A 1 85 ? 8.101 0.139 -3.452 1.00 93.12 85 CYS A O 1
ATOM 634 N N . THR A 1 86 ? 9.627 0.882 -4.921 1.00 93.88 86 THR A N 1
ATOM 635 C CA . THR A 1 86 ? 10.576 1.327 -3.889 1.00 93.88 86 THR A CA 1
ATOM 636 C C . THR A 1 86 ? 9.937 2.342 -2.941 1.00 93.88 86 THR A C 1
ATOM 638 O O . THR A 1 86 ? 10.070 2.207 -1.727 1.00 93.88 86 THR A O 1
ATOM 641 N N . ALA A 1 87 ? 9.199 3.321 -3.473 1.00 94.50 87 ALA A N 1
ATOM 642 C CA . ALA A 1 87 ? 8.503 4.314 -2.658 1.00 94.50 87 ALA A CA 1
ATOM 643 C C . ALA A 1 87 ? 7.415 3.677 -1.776 1.00 94.50 87 ALA A C 1
ATOM 645 O O . ALA A 1 87 ? 7.341 3.972 -0.585 1.00 94.50 87 ALA A O 1
ATOM 646 N N . ALA A 1 88 ? 6.612 2.754 -2.318 1.00 94.94 88 ALA A N 1
ATOM 647 C CA . ALA A 1 88 ? 5.615 2.035 -1.528 1.00 94.94 88 ALA A CA 1
ATOM 648 C C . ALA A 1 88 ? 6.254 1.218 -0.398 1.00 94.94 88 ALA A C 1
ATOM 650 O O . ALA A 1 88 ? 5.825 1.327 0.748 1.00 94.94 88 ALA A O 1
ATOM 651 N N . P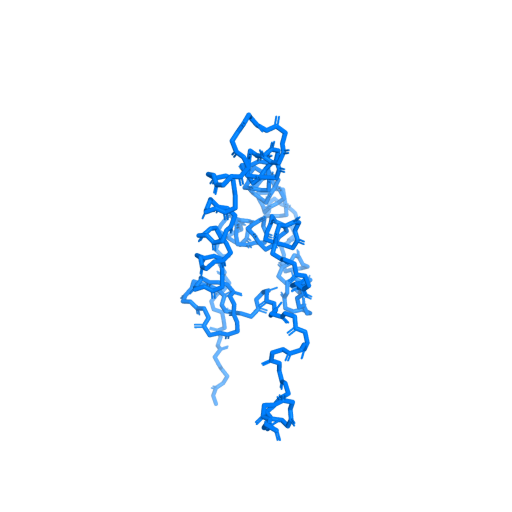HE A 1 89 ? 7.317 0.457 -0.664 1.00 95.19 89 PHE A N 1
ATOM 652 C CA . PHE A 1 89 ? 7.996 -0.296 0.394 1.00 95.19 89 PHE A CA 1
ATOM 653 C C . PHE A 1 89 ? 8.645 0.605 1.452 1.00 95.19 89 PHE A C 1
ATOM 655 O O . PHE A 1 89 ? 8.605 0.263 2.634 1.00 95.19 89 PHE A O 1
ATOM 66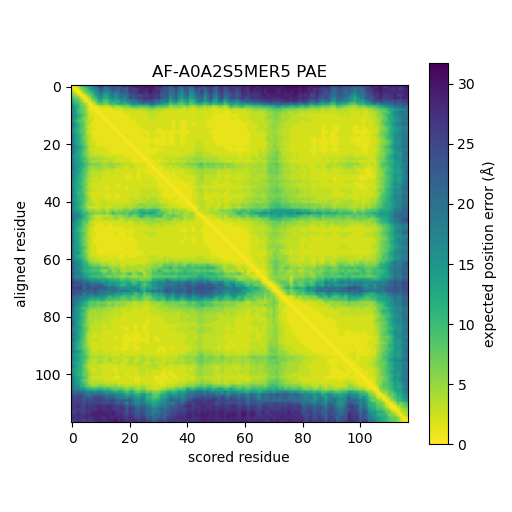2 N N . ALA A 1 90 ? 9.173 1.769 1.067 1.00 95.19 90 ALA A N 1
ATOM 663 C CA . ALA A 1 90 ? 9.733 2.736 2.010 1.00 95.19 90 ALA A CA 1
ATOM 664 C C . ALA A 1 90 ? 8.676 3.356 2.945 1.00 95.19 90 ALA A C 1
ATOM 666 O O . ALA A 1 90 ? 8.993 3.718 4.077 1.00 95.19 90 ALA A O 1
ATOM 667 N N . GLU A 1 91 ? 7.421 3.471 2.506 1.00 95.00 91 GLU A N 1
ATOM 668 C CA . GLU A 1 91 ? 6.350 4.089 3.298 1.00 95.00 91 GLU A CA 1
ATOM 669 C C . GLU A 1 91 ? 5.505 3.075 4.078 1.00 95.00 91 GLU A C 1
ATOM 671 O O . GLU A 1 91 ? 5.177 3.310 5.244 1.00 95.00 91 GLU A O 1
ATOM 676 N N . ILE A 1 92 ? 5.146 1.958 3.443 1.00 95.69 92 ILE A N 1
ATOM 677 C CA . ILE A 1 92 ? 4.141 1.003 3.940 1.00 95.69 92 ILE A CA 1
ATOM 678 C C . ILE A 1 92 ? 4.624 -0.456 3.959 1.00 95.69 92 ILE A C 1
ATOM 680 O O . ILE A 1 92 ? 3.866 -1.360 4.325 1.00 95.69 92 ILE A O 1
ATOM 684 N N . GLY A 1 93 ? 5.887 -0.695 3.591 1.00 94.00 93 GLY A N 1
ATOM 685 C CA . GLY A 1 93 ? 6.547 -1.993 3.733 1.00 94.00 93 GLY A CA 1
ATOM 686 C C . GLY A 1 93 ? 6.801 -2.375 5.199 1.00 94.00 93 GLY A C 1
ATOM 687 O O . GLY A 1 93 ? 6.463 -1.609 6.106 1.00 94.00 93 GLY A O 1
ATOM 688 N N . PRO A 1 94 ? 7.426 -3.536 5.473 1.00 93.56 94 PRO A N 1
ATOM 689 C CA . PRO A 1 94 ? 7.620 -4.042 6.838 1.00 93.56 94 PRO A CA 1
ATOM 690 C C . PRO A 1 94 ? 8.330 -3.055 7.775 1.00 93.56 94 PRO A C 1
ATOM 692 O O . PRO A 1 94 ? 7.979 -2.946 8.946 1.00 93.56 94 PRO A O 1
ATOM 695 N N . THR A 1 95 ? 9.290 -2.302 7.238 1.00 92.06 95 THR A N 1
ATOM 696 C CA . THR A 1 95 ? 10.059 -1.267 7.945 1.00 92.06 95 THR A CA 1
ATOM 697 C C . THR A 1 95 ? 9.714 0.143 7.453 1.00 92.06 95 THR A C 1
ATOM 699 O O . THR A 1 95 ? 10.549 1.042 7.524 1.00 92.06 95 THR A O 1
ATOM 702 N N . GLY A 1 96 ? 8.519 0.321 6.882 1.00 90.88 96 GLY A N 1
ATOM 703 C CA . GLY A 1 96 ? 8.080 1.582 6.295 1.00 90.88 96 GLY A CA 1
ATOM 704 C C . GLY A 1 96 ? 7.906 2.705 7.321 1.00 90.88 96 GLY A C 1
ATOM 705 O O . GLY A 1 96 ? 7.686 2.462 8.508 1.00 90.88 96 GLY A O 1
ATOM 706 N N . THR A 1 97 ? 8.001 3.952 6.868 1.00 91.12 97 THR A N 1
ATOM 707 C CA . THR A 1 97 ? 8.000 5.129 7.754 1.00 91.12 97 THR A CA 1
ATOM 708 C C . THR A 1 97 ? 6.617 5.710 8.040 1.00 91.12 97 THR A C 1
ATOM 710 O O . THR A 1 97 ? 6.439 6.346 9.075 1.00 91.12 97 THR A O 1
ATOM 713 N N . ALA A 1 98 ? 5.640 5.512 7.151 1.00 89.88 98 ALA A N 1
ATOM 714 C CA . ALA A 1 98 ? 4.336 6.167 7.241 1.00 89.88 98 ALA A CA 1
ATOM 715 C C . ALA A 1 98 ? 3.284 5.282 7.919 1.00 89.88 98 ALA A C 1
ATOM 717 O O . ALA A 1 98 ? 2.602 5.713 8.844 1.00 89.88 98 ALA A O 1
ATOM 718 N N . TYR A 1 99 ? 3.151 4.033 7.470 1.00 91.62 99 TYR A N 1
ATOM 719 C CA . TYR A 1 99 ? 2.297 3.052 8.134 1.00 91.62 99 TYR A CA 1
ATOM 720 C C . TYR A 1 99 ? 2.839 1.641 7.875 1.00 91.62 99 TYR A C 1
ATOM 722 O O . TYR A 1 99 ? 2.405 0.970 6.937 1.00 91.62 99 TYR A O 1
ATOM 730 N N . PRO A 1 100 ? 3.840 1.201 8.660 1.00 93.38 100 PRO A N 1
ATOM 731 C CA . PRO A 1 100 ? 4.596 -0.007 8.362 1.00 93.38 100 PRO A CA 1
ATOM 732 C C . PRO A 1 100 ? 3.729 -1.261 8.378 1.00 93.38 100 PRO A C 1
ATOM 734 O O . PRO A 1 100 ? 2.846 -1.421 9.228 1.00 93.38 100 PRO A O 1
ATOM 737 N N . GLY A 1 101 ? 4.059 -2.184 7.481 1.00 93.81 101 GLY A N 1
ATOM 738 C CA . GLY A 1 101 ? 3.535 -3.540 7.454 1.00 93.81 101 GLY A CA 1
ATOM 739 C C . GLY A 1 101 ? 2.179 -3.687 6.778 1.00 93.81 101 GLY A C 1
ATOM 740 O O . GLY A 1 101 ? 1.503 -4.658 7.087 1.00 93.81 101 GLY A O 1
ATOM 741 N N . LEU A 1 102 ? 1.761 -2.775 5.892 1.00 94.81 102 LEU A N 1
ATOM 742 C CA . LEU A 1 102 ? 0.581 -2.991 5.032 1.00 94.81 102 LEU A CA 1
ATOM 743 C C . LEU A 1 102 ? 0.902 -3.835 3.806 1.00 94.81 102 LEU A C 1
ATOM 745 O O . LEU A 1 102 ? 0.042 -4.554 3.301 1.00 94.81 102 LEU A O 1
ATOM 749 N N . LEU A 1 103 ? 2.137 -3.718 3.333 1.00 95.31 103 LEU A N 1
ATOM 750 C CA . LEU A 1 103 ? 2.641 -4.396 2.156 1.00 95.31 103 LEU A CA 1
ATOM 751 C C . LEU A 1 103 ? 3.810 -5.283 2.561 1.00 95.31 103 LEU A C 1
ATOM 753 O O . LEU A 1 103 ? 4.685 -4.874 3.327 1.00 95.31 103 LEU A O 1
ATOM 757 N N . GLU A 1 104 ? 3.848 -6.488 2.016 1.00 93.62 104 GLU A N 1
ATOM 758 C CA . GLU A 1 104 ? 4.950 -7.415 2.220 1.00 93.62 104 GLU A CA 1
ATOM 759 C C . GLU A 1 104 ? 5.619 -7.779 0.884 1.00 93.62 104 GLU A C 1
ATOM 761 O O . GLU A 1 104 ? 4.924 -7.933 -0.128 1.00 93.62 104 GLU A O 1
ATOM 766 N N . PRO A 1 105 ? 6.965 -7.881 0.846 1.00 87.12 105 PRO A N 1
ATOM 767 C CA . PRO A 1 105 ? 7.688 -8.244 -0.367 1.00 87.12 105 PRO A CA 1
ATOM 768 C C . PRO A 1 105 ? 7.422 -9.710 -0.734 1.00 87.12 105 PRO A C 1
ATOM 770 O O . PRO A 1 105 ? 6.988 -10.492 0.129 1.00 87.12 105 PRO A O 1
ATOM 773 N N . PRO A 1 106 ? 7.680 -10.107 -1.992 1.00 79.38 106 PRO A N 1
ATOM 774 C CA . PRO A 1 106 ? 7.584 -11.501 -2.407 1.00 79.38 106 PRO A CA 1
ATOM 775 C C . PRO A 1 106 ? 8.326 -12.440 -1.453 1.00 79.38 106 PRO A C 1
ATOM 777 O O . PRO A 1 106 ? 9.393 -12.128 -0.928 1.00 79.38 106 PRO A O 1
ATOM 780 N N . GLN A 1 107 ? 7.738 -13.614 -1.214 1.00 64.50 107 GLN A N 1
ATOM 781 C CA . GLN A 1 107 ? 8.231 -14.586 -0.228 1.00 64.50 107 GLN A CA 1
ATOM 782 C C . GLN A 1 107 ? 9.675 -15.039 -0.499 1.00 64.50 107 GLN A C 1
ATOM 784 O O . GLN A 1 107 ? 10.390 -15.363 0.443 1.00 64.50 107 GLN A O 1
ATOM 789 N N . ASN A 1 108 ? 10.126 -14.973 -1.753 1.00 52.88 108 ASN A N 1
ATOM 790 C CA . ASN A 1 108 ? 11.484 -15.333 -2.160 1.00 52.88 108 ASN A CA 1
ATOM 791 C C . ASN A 1 108 ? 12.566 -14.409 -1.556 1.00 52.88 108 ASN A C 1
ATOM 793 O O . ASN A 1 108 ? 13.727 -14.794 -1.510 1.00 52.88 108 ASN A O 1
ATOM 797 N N . GLU A 1 109 ? 12.201 -13.220 -1.061 1.00 52.66 109 GLU A N 1
ATOM 798 C CA . GLU A 1 109 ? 13.106 -12.288 -0.365 1.00 52.66 109 GLU A CA 1
ATOM 799 C C . GLU A 1 109 ? 13.057 -12.424 1.168 1.00 52.66 109 GLU A C 1
ATOM 801 O O . GLU A 1 109 ? 13.808 -11.751 1.872 1.00 52.66 109 GLU A O 1
ATOM 806 N N . ARG A 1 110 ? 12.188 -13.290 1.713 1.00 52.97 110 ARG A N 1
ATOM 807 C CA . ARG A 1 110 ? 12.059 -13.516 3.166 1.00 52.97 110 ARG A CA 1
ATOM 808 C C . ARG A 1 110 ? 12.873 -14.690 3.696 1.00 52.97 110 ARG A C 1
ATOM 810 O O . ARG A 1 110 ? 12.916 -14.870 4.911 1.00 52.97 110 ARG A O 1
ATOM 817 N N . ASP A 1 111 ? 13.515 -15.457 2.819 1.00 43.62 111 ASP A N 1
ATOM 818 C CA . ASP A 1 111 ? 14.291 -16.626 3.212 1.00 43.62 111 ASP A CA 1
ATOM 819 C C . ASP A 1 111 ? 15.799 -16.312 3.205 1.00 43.62 111 ASP A C 1
ATOM 821 O O . ASP A 1 111 ? 16.421 -16.289 2.137 1.00 43.62 111 ASP A O 1
ATOM 825 N N . PRO A 1 112 ? 16.436 -16.066 4.368 1.00 51.16 112 PRO A N 1
ATOM 826 C CA . PRO A 1 112 ? 17.889 -15.922 4.432 1.00 51.16 112 PRO A CA 1
ATOM 827 C C . PRO A 1 112 ? 18.625 -17.203 3.997 1.00 51.16 112 PRO A C 1
ATOM 829 O O . PRO A 1 112 ? 19.820 -17.135 3.725 1.00 51.16 112 PRO A O 1
ATOM 832 N N . ALA A 1 113 ? 17.940 -18.351 3.880 1.00 54.59 113 ALA A N 1
ATOM 833 C CA . ALA A 1 113 ? 18.527 -19.603 3.404 1.00 54.59 113 ALA A CA 1
ATOM 834 C C . ALA A 1 113 ? 18.547 -19.754 1.868 1.00 54.59 113 ALA A C 1
ATOM 836 O O . ALA 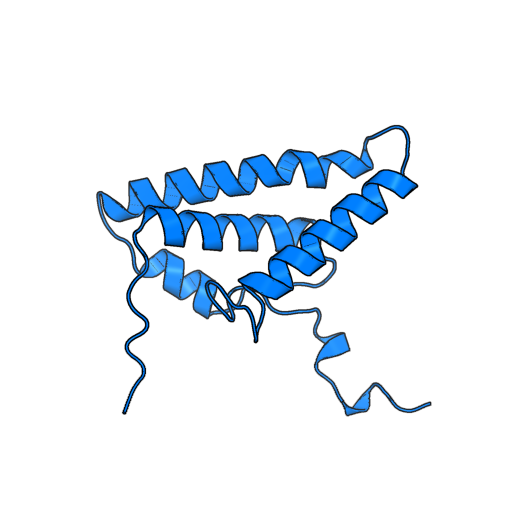A 1 113 ? 19.248 -20.626 1.364 1.00 54.59 113 ALA A O 1
ATOM 837 N N . SER A 1 114 ? 17.832 -18.912 1.108 1.00 49.69 114 SER A N 1
ATOM 838 C CA . SER A 1 114 ? 17.869 -18.941 -0.371 1.00 49.69 114 SER A CA 1
ATOM 839 C C . SER A 1 114 ? 18.981 -18.069 -0.977 1.00 49.69 114 SER A C 1
ATOM 841 O O . SER A 1 114 ? 19.145 -18.028 -2.194 1.00 49.69 114 SER A O 1
ATOM 843 N N . GLN A 1 115 ? 19.769 -17.389 -0.137 1.00 49.75 115 GLN A N 1
ATOM 844 C CA . GLN A 1 115 ? 20.982 -16.665 -0.524 1.00 49.75 115 GLN A CA 1
ATOM 845 C C . GLN A 1 115 ? 22.216 -17.470 -0.094 1.00 49.75 115 GLN A C 1
ATOM 847 O O . GLN A 1 115 ? 22.905 -17.136 0.866 1.00 49.75 115 GLN A O 1
ATOM 852 N N . SER A 1 116 ? 22.497 -18.569 -0.783 1.00 37.31 116 SER A N 1
ATOM 853 C CA . SER A 1 116 ? 23.822 -19.193 -0.764 1.00 37.31 116 SER A CA 1
ATOM 854 C C . SER A 1 116 ? 24.175 -19.628 -2.189 1.00 37.31 116 SER A C 1
ATOM 856 O O . SER A 1 116 ? 23.285 -20.130 -2.876 1.00 37.31 116 SER A O 1
ATOM 858 N N . PRO A 1 117 ? 25.407 -19.347 -2.658 1.00 54.03 117 PRO A N 1
ATOM 859 C CA . PRO A 1 117 ? 25.852 -19.671 -4.013 1.00 54.03 117 PRO A CA 1
ATOM 860 C C . PRO A 1 117 ? 25.909 -21.178 -4.283 1.00 54.03 117 PRO A C 1
ATOM 862 O O . PRO A 1 117 ? 26.124 -21.951 -3.321 1.00 54.03 117 PRO A O 1
#

Solvent-accessible surface area (backbone atoms only — not comparable to full-atom values): 6384 Å² total; per-residue (Å²): 133,81,80,76,73,74,79,63,56,41,47,59,44,10,34,56,51,9,46,42,60,33,40,46,75,66,30,80,67,30,40,76,34,72,56,40,57,50,58,61,70,71,43,59,72,78,39,28,54,41,15,50,52,32,14,50,53,39,28,54,61,36,4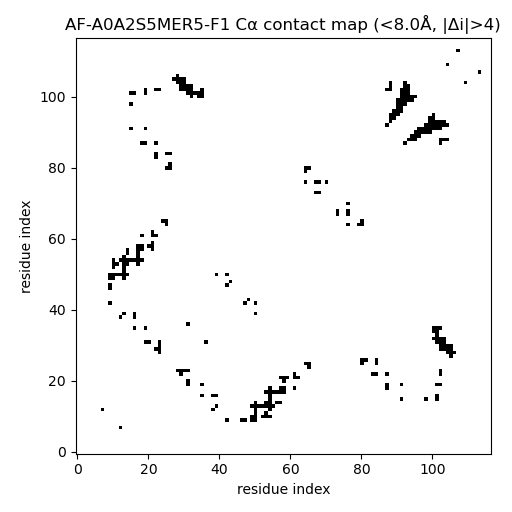6,61,62,61,52,28,81,75,48,97,49,64,68,62,31,50,54,52,47,54,52,51,38,54,52,46,41,52,30,23,10,74,87,16,75,76,52,51,35,28,28,40,75,29,70,83,80,71,43,80,82,77,73,67,137

Sequence (117 aa):
MGHAQSLLPAKEAGARYGQALGAIEICIGSKLTAKAEELKSTYSDSNAETFTTEAAKVFQAWAAVKNCNRAKDPNQCKIIMDKSCTAAFAEIGPTGTAYPGLLEPPQNERDPASQSP

Radius of gyration: 15.59 Å; Cα contacts (8 Å, |Δi|>4): 160; chains: 1; bounding box: 46×30×54 Å

pLDDT: mean 83.21, std 16.92, range [31.55, 97.06]

Secondary structure (DSSP, 8-state):
------PPPHHHHHHHHHHHHHHHHHSTT-EE-HHHHHHHHT--HHHHHHHHHHHHHHHHHHHHHHGGGGSS-HHHHHHHHHHHHHHHHHHHSTT-SSSTTSEE--GGGS-GGG---